Protein AF-A0A1C6CWY5-F1 (afdb_monomer)

Nearest PDB structures (foldseek):
  4pu8-assembly1_B  TM=8.562E-01  e=1.430E-01  Shewanella oneidensis MR-1
  4pu7-assembly1_B  TM=8.525E-01  e=1.517E-01  Shewanella oneidensis MR-1
  4pu4-assembly1_D  TM=8.575E-01  e=2.042E-01  Shewanella oneidensis MR-1
  4pu8-assembly1_A  TM=8.632E-01  e=2.167E-01  Shewanella oneidensis MR-1
  4pu4-assembly1_C  TM=8.613E-01  e=4.687E-01  Shewanella oneidensis MR-1

Foldseek 3Di:
DQDPCPVVLVVLVVLCVVVVHDLVNLCVQLVHDSVVVVCVSVSVDDDPVSSVSSCVSSVHDD

Mean predicted aligned error: 3.96 Å

Secondary structure (DSSP, 8-state):
---TTHHHHHHHHHHHHHHT--HHHHHHHH---HHHHHHHHTTS---HHHHHHHHHHHT---

Structure (mmCIF, N/CA/C/O backbone):
data_AF-A0A1C6CWY5-F1
#
_entry.id   AF-A0A1C6CWY5-F1
#
loop_
_atom_site.group_PDB
_atom_site.id
_atom_site.type_symbol
_atom_site.label_atom_id
_atom_site.label_alt_id
_atom_site.label_comp_id
_atom_site.label_asym_id
_atom_site.label_entity_id
_atom_site.label_seq_id
_atom_site.pdbx_PDB_ins_code
_atom_site.Cartn_x
_atom_site.Cartn_y
_atom_site.Cartn_z
_atom_site.occupancy
_atom_site.B_iso_or_equiv
_atom_site.auth_seq_id
_atom_site.auth_comp_id
_atom_site.auth_asym_id
_atom_site.auth_atom_id
_atom_site.pdbx_PDB_model_num
ATOM 1 N N . MET A 1 1 ? 18.176 2.420 -14.058 1.00 50.91 1 MET A N 1
ATOM 2 C CA . MET A 1 1 ? 17.192 1.342 -13.805 1.00 50.91 1 MET A CA 1
ATOM 3 C C . MET A 1 1 ? 16.436 1.709 -12.526 1.00 50.91 1 MET A C 1
ATOM 5 O O . MET A 1 1 ? 17.093 2.258 -11.652 1.00 50.91 1 MET A O 1
ATOM 9 N N . ILE A 1 2 ? 15.119 1.460 -12.417 1.00 51.41 2 ILE A N 1
ATOM 10 C CA . ILE A 1 2 ? 14.226 1.794 -11.268 1.00 51.41 2 ILE A CA 1
ATOM 11 C C . ILE A 1 2 ? 13.626 3.229 -11.272 1.00 51.41 2 ILE A C 1
ATOM 13 O O . ILE A 1 2 ? 13.870 4.019 -10.361 1.00 51.41 2 ILE A O 1
ATOM 17 N N . ILE A 1 3 ? 12.849 3.625 -12.294 1.00 55.50 3 ILE A N 1
ATOM 18 C CA . ILE A 1 3 ? 12.148 4.942 -12.283 1.00 55.50 3 ILE A CA 1
ATOM 19 C C . ILE A 1 3 ? 10.655 4.850 -12.655 1.00 55.50 3 ILE A C 1
ATOM 21 O O . ILE A 1 3 ? 9.898 5.743 -12.282 1.00 55.50 3 ILE A O 1
ATOM 25 N N . ILE A 1 4 ? 10.192 3.765 -13.290 1.00 67.12 4 ILE A N 1
ATOM 26 C CA . ILE A 1 4 ? 8.863 3.717 -13.937 1.00 67.12 4 ILE A CA 1
ATOM 27 C C . ILE A 1 4 ? 7.716 3.988 -12.945 1.00 67.12 4 ILE A C 1
ATOM 29 O O . ILE A 1 4 ? 6.775 4.698 -13.276 1.00 67.12 4 ILE A O 1
ATOM 33 N N . TYR A 1 5 ? 7.830 3.521 -11.698 1.00 75.94 5 TYR A N 1
ATOM 34 C CA . TYR A 1 5 ? 6.766 3.648 -10.694 1.00 75.94 5 TYR A CA 1
ATOM 35 C C . TYR A 1 5 ? 7.003 4.725 -9.634 1.00 75.94 5 TYR A C 1
ATOM 37 O O . TYR A 1 5 ? 6.251 4.780 -8.666 1.00 75.94 5 TYR A O 1
ATOM 45 N N . LYS A 1 6 ? 8.020 5.589 -9.756 1.00 83.25 6 LYS A N 1
ATOM 46 C CA . LYS A 1 6 ? 8.324 6.568 -8.689 1.00 83.25 6 LYS A CA 1
ATOM 47 C C . LYS A 1 6 ? 7.141 7.491 -8.379 1.00 83.25 6 LYS A C 1
ATOM 49 O O . LYS A 1 6 ? 6.840 7.715 -7.209 1.00 83.25 6 LYS A O 1
ATOM 54 N N . LEU A 1 7 ? 6.477 7.996 -9.420 1.00 86.62 7 LEU A N 1
ATOM 55 C CA . LEU A 1 7 ? 5.300 8.857 -9.283 1.00 86.62 7 LEU A CA 1
ATOM 56 C C . LEU A 1 7 ? 4.107 8.079 -8.718 1.00 86.62 7 LEU A C 1
ATOM 58 O O . LEU A 1 7 ? 3.471 8.537 -7.774 1.00 86.62 7 LEU A O 1
ATOM 62 N N . PHE A 1 8 ? 3.881 6.860 -9.211 1.00 88.62 8 PHE A N 1
ATOM 63 C CA . PHE A 1 8 ? 2.825 5.982 -8.712 1.00 88.62 8 PHE A CA 1
ATOM 64 C C . PHE A 1 8 ? 3.004 5.646 -7.224 1.00 88.62 8 PHE A C 1
ATOM 66 O O . PHE A 1 8 ? 2.081 5.797 -6.435 1.00 88.62 8 PHE A O 1
ATOM 73 N N . ILE A 1 9 ? 4.212 5.268 -6.798 1.00 90.31 9 ILE A N 1
ATOM 74 C CA . ILE A 1 9 ? 4.535 4.982 -5.391 1.00 90.31 9 ILE A CA 1
ATOM 75 C C . ILE A 1 9 ? 4.302 6.218 -4.513 1.00 90.31 9 ILE A C 1
ATOM 77 O O . ILE A 1 9 ? 3.825 6.087 -3.384 1.00 90.31 9 ILE A O 1
ATOM 81 N N . ALA A 1 10 ? 4.634 7.416 -5.005 1.00 90.75 10 ALA A N 1
ATOM 82 C CA . ALA A 1 10 ? 4.368 8.655 -4.281 1.00 90.75 10 ALA A CA 1
ATOM 83 C C . ALA A 1 10 ? 2.859 8.889 -4.101 1.00 90.75 10 ALA A C 1
ATOM 85 O O . ALA A 1 10 ? 2.426 9.200 -2.990 1.00 90.75 10 ALA A O 1
ATOM 86 N N . GLU A 1 11 ? 2.060 8.660 -5.145 1.00 91.94 11 GLU A N 1
ATOM 87 C CA . GLU A 1 11 ? 0.601 8.769 -5.059 1.00 91.94 11 GLU A CA 1
ATOM 88 C C . GLU A 1 11 ? 0.012 7.707 -4.121 1.00 91.94 11 GLU A C 1
ATOM 90 O O . GLU A 1 11 ? -0.785 8.036 -3.246 1.00 91.94 11 GLU A O 1
ATOM 95 N N . VAL A 1 12 ? 0.487 6.459 -4.184 1.00 92.38 12 VAL A N 1
ATOM 96 C CA . VAL A 1 12 ? 0.096 5.402 -3.237 1.00 92.38 12 VAL A CA 1
ATOM 97 C C . VAL A 1 12 ? 0.378 5.836 -1.796 1.00 92.38 12 VAL A C 1
ATOM 99 O O . VAL A 1 12 ? -0.506 5.747 -0.947 1.00 92.38 12 VAL A O 1
ATOM 102 N N . LYS A 1 13 ? 1.573 6.365 -1.497 1.00 92.75 13 LYS A N 1
ATOM 103 C CA . LYS A 1 13 ? 1.906 6.858 -0.146 1.00 92.75 13 LYS A CA 1
ATOM 104 C C . LYS A 1 13 ? 0.992 7.997 0.299 1.00 92.75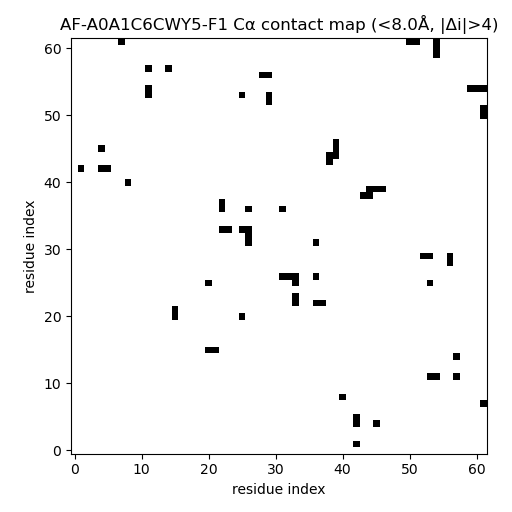 13 LYS A C 1
ATOM 106 O O . LYS A 1 13 ? 0.573 8.022 1.456 1.00 92.75 13 LYS A O 1
ATOM 111 N N . LYS A 1 14 ? 0.663 8.920 -0.604 1.00 93.50 14 LYS A N 1
ATOM 112 C CA . LYS A 1 14 ? -0.265 10.021 -0.332 1.00 93.50 14 LYS A CA 1
ATOM 113 C C . LYS A 1 14 ? -1.661 9.497 0.009 1.00 93.50 14 LYS A C 1
ATOM 115 O O . LYS A 1 14 ? -2.219 9.903 1.024 1.00 93.50 14 LYS A O 1
ATOM 120 N N . GLN A 1 15 ? -2.190 8.553 -0.769 1.00 93.19 15 GLN A N 1
ATOM 121 C CA . GLN A 1 15 ? -3.497 7.941 -0.511 1.00 93.19 15 GLN A CA 1
ATOM 122 C C . GLN A 1 15 ? -3.535 7.160 0.801 1.00 93.19 15 GLN A C 1
ATOM 124 O O . GLN A 1 15 ? -4.507 7.260 1.549 1.00 93.19 15 GLN A O 1
ATOM 129 N N . LEU A 1 16 ? -2.469 6.420 1.116 1.00 93.88 16 LEU A N 1
ATOM 130 C CA . LEU A 1 16 ? -2.348 5.734 2.401 1.00 93.88 16 LEU A CA 1
ATOM 131 C C . LEU A 1 16 ? -2.372 6.731 3.565 1.00 93.88 16 LEU A C 1
ATOM 133 O O . LEU A 1 16 ? -3.094 6.508 4.532 1.00 93.88 16 LEU A O 1
ATOM 137 N N . SER A 1 17 ? -1.654 7.852 3.443 1.00 94.50 17 SER A N 1
ATOM 138 C CA . SER A 1 17 ? -1.646 8.918 4.452 1.00 94.50 17 SER A CA 1
ATOM 139 C C . SER A 1 17 ? -3.035 9.536 4.655 1.00 94.50 17 SER A C 1
ATOM 141 O O . SER A 1 17 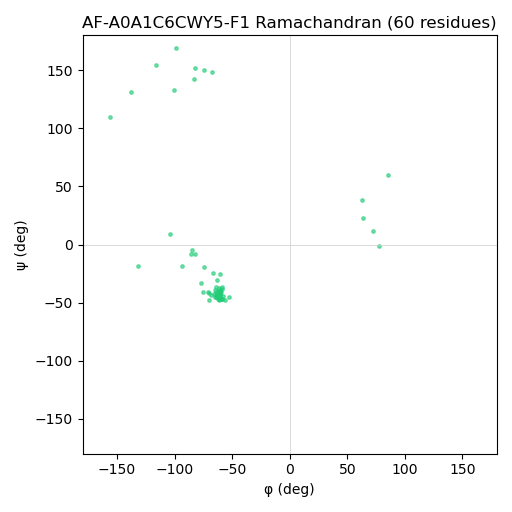? -3.506 9.620 5.786 1.00 94.50 17 SER A O 1
ATOM 143 N N . ILE A 1 18 ? -3.735 9.882 3.567 1.00 94.44 18 ILE A N 1
ATOM 144 C CA . ILE A 1 18 ? -5.095 10.455 3.610 1.00 94.44 18 ILE A CA 1
ATOM 145 C C . ILE A 1 18 ? -6.081 9.496 4.289 1.00 94.44 18 ILE A C 1
ATOM 147 O O . ILE A 1 18 ? -6.921 9.920 5.077 1.00 94.44 18 ILE A O 1
ATOM 151 N N . ARG A 1 19 ? -5.978 8.196 3.995 1.00 91.88 19 ARG A N 1
ATOM 152 C CA . ARG A 1 19 ? -6.864 7.158 4.543 1.00 91.88 19 ARG A CA 1
ATOM 153 C C . ARG A 1 19 ? -6.453 6.680 5.940 1.00 91.88 19 ARG A C 1
ATOM 155 O O . ARG A 1 19 ? -7.177 5.890 6.539 1.00 91.88 19 ARG A O 1
ATOM 162 N N . GLY A 1 20 ? -5.287 7.095 6.441 1.00 94.25 20 GLY A N 1
ATOM 163 C CA . GLY A 1 20 ? -4.692 6.555 7.667 1.00 94.25 20 GLY A CA 1
ATOM 164 C C . GLY A 1 20 ? -4.319 5.069 7.570 1.00 94.25 20 GLY A C 1
ATOM 165 O O . GLY A 1 20 ? -4.247 4.383 8.588 1.00 94.25 20 GLY A O 1
ATOM 166 N N . TRP A 1 21 ? -4.117 4.550 6.356 1.00 94.81 21 TRP A N 1
ATOM 167 C CA . TRP A 1 21 ? -3.813 3.141 6.109 1.00 94.81 21 TRP A CA 1
ATOM 168 C C . TRP A 1 21 ? -2.330 2.840 6.297 1.00 94.81 21 TRP A C 1
ATOM 170 O O . TRP A 1 21 ? -1.455 3.603 5.885 1.00 94.81 21 TRP A O 1
ATOM 180 N N . LYS A 1 22 ? -2.041 1.661 6.849 1.00 93.81 22 LYS A N 1
ATOM 181 C CA . LYS A 1 22 ? -0.694 1.081 6.876 1.00 93.81 22 LYS A CA 1
ATOM 182 C C . LYS A 1 22 ? -0.538 0.056 5.752 1.00 93.81 22 LYS A C 1
ATOM 184 O O . LYS A 1 22 ? -1.512 -0.396 5.151 1.00 93.81 22 LYS A O 1
ATOM 189 N N . TYR A 1 23 ? 0.692 -0.397 5.502 1.00 93.06 23 TYR A N 1
ATOM 190 C CA . TYR A 1 23 ? 0.931 -1.487 4.543 1.00 93.06 23 TYR A CA 1
ATOM 191 C C . TYR A 1 23 ? 0.222 -2.793 4.927 1.00 93.06 23 TYR A C 1
ATOM 193 O O . TYR A 1 23 ? -0.120 -3.574 4.047 1.00 93.06 23 TYR A O 1
ATOM 201 N N . ALA A 1 24 ? -0.066 -3.006 6.215 1.00 93.19 24 ALA A N 1
ATOM 202 C CA . ALA A 1 24 ? -0.900 -4.116 6.675 1.00 93.19 24 ALA A CA 1
ATOM 203 C C . ALA A 1 24 ? -2.351 -4.017 6.169 1.00 93.19 24 ALA A C 1
ATOM 205 O O . ALA A 1 24 ? -2.948 -5.032 5.820 1.00 93.19 24 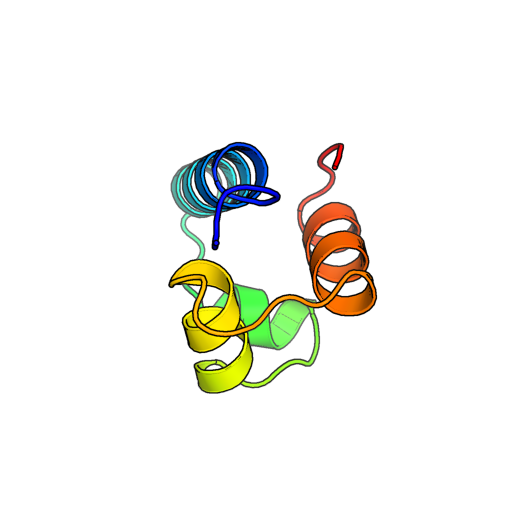ALA A O 1
ATOM 206 N N . ASP A 1 25 ? -2.913 -2.812 6.084 1.00 93.94 25 ASP A N 1
ATOM 207 C CA . ASP A 1 25 ? -4.270 -2.596 5.572 1.00 93.94 25 ASP A CA 1
ATOM 208 C C . ASP A 1 25 ? -4.297 -2.727 4.049 1.00 93.94 25 ASP A C 1
ATOM 210 O O . ASP A 1 25 ? -5.160 -3.407 3.495 1.00 93.94 25 ASP A O 1
ATOM 214 N N . LEU A 1 26 ? -3.279 -2.181 3.375 1.00 92.69 26 LEU A N 1
ATOM 215 C CA . LEU A 1 26 ? -3.102 -2.372 1.936 1.00 92.69 26 LEU A CA 1
ATOM 216 C C . LEU A 1 26 ? -2.906 -3.857 1.581 1.00 92.69 26 LEU A C 1
ATOM 218 O O . LEU A 1 26 ? -3.436 -4.327 0.578 1.00 92.69 26 LEU A O 1
ATOM 222 N N . SER A 1 27 ? -2.198 -4.612 2.423 1.00 94.56 27 SER A N 1
ATOM 223 C CA . SER A 1 27 ? -2.037 -6.066 2.310 1.00 94.56 27 SER A CA 1
ATOM 224 C C . SER A 1 27 ? -3.375 -6.795 2.394 1.00 94.56 27 SER A C 1
ATOM 226 O O . SER A 1 27 ? -3.677 -7.606 1.522 1.00 94.56 27 SER A O 1
ATOM 228 N N . LYS A 1 28 ? -4.226 -6.453 3.367 1.00 94.06 28 LYS A N 1
ATOM 229 C CA . LYS A 1 28 ? -5.578 -7.024 3.478 1.00 94.06 28 LYS A CA 1
ATOM 230 C C . LYS A 1 28 ? -6.454 -6.693 2.272 1.00 94.06 28 LYS A C 1
ATOM 232 O O . LYS A 1 28 ? -7.200 -7.550 1.816 1.00 94.06 28 LYS A O 1
ATOM 237 N N . ALA A 1 29 ? -6.364 -5.468 1.760 1.00 92.75 29 ALA A N 1
ATOM 238 C CA . ALA A 1 29 ? -7.211 -5.009 0.666 1.00 92.75 29 ALA A CA 1
ATOM 239 C C . ALA A 1 29 ? -6.777 -5.551 -0.708 1.00 92.75 29 ALA A C 1
ATOM 241 O O . ALA A 1 29 ? -7.616 -5.799 -1.566 1.00 92.75 29 ALA A O 1
ATOM 242 N N . THR A 1 30 ? -5.474 -5.752 -0.919 1.00 91.81 30 THR A N 1
ATOM 243 C CA . THR A 1 30 ? -4.922 -6.269 -2.187 1.00 91.81 30 THR A CA 1
ATOM 244 C C . THR A 1 30 ? -4.736 -7.788 -2.197 1.00 91.81 30 THR A C 1
ATOM 246 O O . THR A 1 30 ? -4.577 -8.380 -3.261 1.00 91.81 30 THR A O 1
ATOM 249 N N . GLY A 1 31 ? -4.713 -8.430 -1.026 1.00 93.06 31 GLY A N 1
ATOM 250 C CA . GLY A 1 31 ? -4.406 -9.853 -0.869 1.00 93.06 31 GLY A CA 1
ATOM 251 C C . GLY A 1 31 ? -2.914 -10.198 -0.968 1.00 93.06 31 GLY A C 1
ATOM 252 O O . GLY A 1 31 ? -2.545 -11.360 -0.799 1.00 93.06 31 GLY A O 1
ATOM 253 N N . TYR A 1 32 ? -2.033 -9.221 -1.215 1.00 93.56 32 TYR A N 1
ATOM 254 C CA . TYR A 1 32 ? -0.584 -9.439 -1.219 1.00 93.56 32 TYR A CA 1
ATOM 255 C C . TYR A 1 32 ? -0.007 -9.401 0.190 1.00 93.56 32 TYR A C 1
ATOM 257 O O . TYR A 1 32 ? -0.503 -8.689 1.057 1.00 93.56 32 TYR A O 1
ATOM 265 N N . THR A 1 33 ? 1.096 -10.113 0.421 1.00 93.75 33 THR A N 1
ATOM 266 C CA . THR A 1 33 ? 1.818 -10.026 1.696 1.00 93.75 33 THR A CA 1
ATOM 267 C C . THR A 1 33 ? 2.459 -8.649 1.872 1.00 93.75 33 THR A C 1
ATOM 269 O O . THR A 1 33 ? 2.901 -8.030 0.901 1.00 93.75 33 THR A O 1
ATOM 272 N N . VAL A 1 34 ? 2.573 -8.191 3.124 1.00 94.25 34 VAL A N 1
ATOM 273 C CA . VAL A 1 34 ? 3.214 -6.907 3.463 1.00 94.25 34 VAL A CA 1
ATOM 274 C C . VAL A 1 34 ? 4.614 -6.802 2.852 1.00 94.25 34 VAL A C 1
ATOM 276 O O . VAL A 1 34 ? 4.906 -5.810 2.195 1.00 94.25 34 VAL A O 1
ATOM 279 N N . GLY A 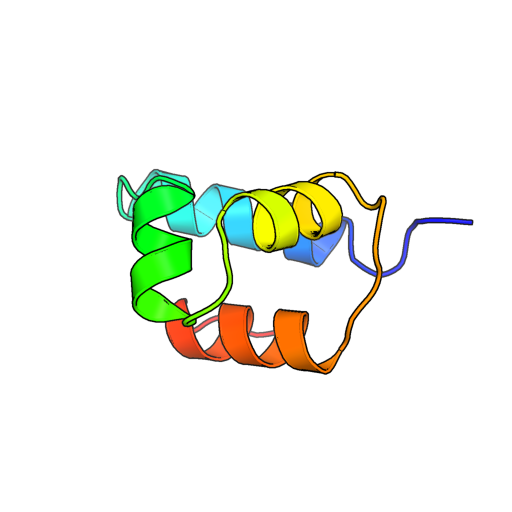1 35 ? 5.433 -7.855 2.949 1.00 93.75 35 GLY A N 1
ATOM 280 C CA . GLY A 1 35 ? 6.780 -7.855 2.365 1.00 93.75 35 GLY A CA 1
ATOM 281 C C . GLY A 1 35 ? 6.794 -7.717 0.835 1.00 93.75 35 GLY A C 1
ATOM 282 O O . GLY A 1 35 ? 7.702 -7.108 0.274 1.00 93.75 35 GLY A O 1
ATOM 283 N N . THR A 1 36 ? 5.766 -8.221 0.142 1.00 91.06 36 THR A N 1
ATOM 284 C CA . THR A 1 36 ? 5.639 -8.049 -1.318 1.00 91.06 36 THR A CA 1
ATOM 285 C C . THR A 1 36 ? 5.307 -6.601 -1.673 1.00 91.06 36 THR A C 1
ATOM 287 O O . THR A 1 36 ? 5.879 -6.053 -2.617 1.00 91.06 36 THR A O 1
ATOM 290 N N . ILE A 1 37 ? 4.425 -5.971 -0.895 1.00 92.12 37 ILE A N 1
ATOM 291 C CA . ILE A 1 37 ? 4.085 -4.553 -1.037 1.00 92.12 37 ILE A CA 1
ATOM 292 C C . ILE A 1 37 ? 5.306 -3.688 -0.728 1.00 92.12 37 ILE A C 1
ATOM 294 O O . ILE A 1 37 ? 5.617 -2.791 -1.500 1.00 92.12 37 ILE A O 1
ATOM 298 N N . GLU A 1 38 ? 6.040 -3.969 0.347 1.00 91.75 38 GLU A N 1
ATOM 299 C CA . GLU A 1 38 ? 7.259 -3.233 0.698 1.00 91.75 38 GLU A CA 1
ATOM 300 C C . GLU A 1 38 ? 8.323 -3.337 -0.394 1.00 91.75 38 GLU A C 1
ATOM 302 O O . GLU A 1 38 ? 8.881 -2.318 -0.797 1.00 91.75 38 GLU A O 1
ATOM 307 N N . ALA A 1 39 ? 8.552 -4.531 -0.948 1.00 90.19 39 ALA A N 1
ATOM 308 C CA . ALA A 1 39 ? 9.482 -4.714 -2.061 1.00 90.19 39 ALA A CA 1
ATOM 309 C C . ALA A 1 39 ? 9.090 -3.876 -3.294 1.00 90.19 39 ALA A C 1
ATOM 311 O O . ALA A 1 39 ? 9.961 -3.310 -3.956 1.00 90.19 39 ALA A O 1
ATOM 312 N N . PHE A 1 40 ? 7.793 -3.748 -3.584 1.00 89.44 40 PHE A N 1
ATOM 313 C CA . PHE A 1 40 ? 7.296 -2.881 -4.656 1.00 89.44 40 PHE A CA 1
ATOM 314 C C . PHE A 1 40 ? 7.448 -1.395 -4.328 1.00 89.44 40 PHE A C 1
ATOM 316 O O . PHE A 1 40 ? 7.985 -0.632 -5.125 1.00 89.44 40 PHE A O 1
ATOM 323 N N . MET A 1 41 ? 7.036 -0.987 -3.128 1.00 87.50 41 MET A N 1
ATOM 324 C CA . MET A 1 41 ? 7.086 0.401 -2.664 1.00 87.50 41 MET A CA 1
ATOM 325 C C . MET A 1 41 ? 8.520 0.922 -2.488 1.00 87.50 41 MET A C 1
ATOM 327 O O . MET A 1 41 ? 8.748 2.129 -2.575 1.00 87.50 41 MET A O 1
ATOM 331 N N . CYS A 1 42 ? 9.491 0.033 -2.265 1.00 87.25 42 CYS A N 1
ATOM 332 C CA . CYS A 1 42 ? 10.923 0.340 -2.261 1.00 87.25 42 CYS A CA 1
ATOM 333 C C . CYS A 1 42 ? 11.556 0.309 -3.663 1.00 87.25 42 CYS A C 1
ATOM 335 O O . CYS A 1 42 ? 12.733 0.633 -3.801 1.00 87.25 42 CYS A O 1
ATOM 337 N N . GLY A 1 43 ? 10.809 -0.077 -4.703 1.00 83.44 43 GLY A N 1
ATOM 338 C CA . GLY A 1 43 ? 11.318 -0.210 -6.071 1.00 83.44 43 GLY A CA 1
ATOM 339 C C . GLY A 1 43 ? 12.235 -1.418 -6.289 1.00 83.44 43 GLY A C 1
ATOM 340 O O . GLY A 1 43 ? 12.875 -1.512 -7.332 1.00 83.44 43 GLY A O 1
ATOM 341 N N . ALA A 1 44 ? 12.303 -2.350 -5.334 1.00 82.50 44 ALA A N 1
ATOM 342 C CA . ALA A 1 44 ? 13.078 -3.586 -5.457 1.00 82.50 44 ALA A CA 1
ATOM 343 C C . ALA A 1 44 ? 12.406 -4.608 -6.392 1.00 82.50 44 ALA A C 1
ATOM 345 O O . ALA A 1 44 ? 13.059 -5.527 -6.884 1.00 82.50 44 ALA A O 1
ATOM 346 N N . ARG A 1 45 ? 11.098 -4.457 -6.642 1.00 77.25 45 ARG A N 1
ATOM 347 C CA . ARG A 1 45 ? 10.320 -5.309 -7.544 1.00 77.25 45 ARG A CA 1
ATOM 348 C C . ARG A 1 45 ? 9.367 -4.476 -8.390 1.00 77.25 45 ARG A C 1
ATOM 350 O O . ARG A 1 45 ? 8.587 -3.701 -7.851 1.00 77.25 45 ARG A O 1
ATOM 357 N N . GLU A 1 46 ? 9.363 -4.708 -9.698 1.00 80.12 46 GLU A N 1
ATOM 358 C CA . GLU A 1 46 ? 8.376 -4.143 -10.619 1.00 80.12 46 GLU A CA 1
ATOM 359 C C . GLU A 1 46 ? 7.314 -5.200 -10.950 1.00 80.12 46 GLU A C 1
ATOM 361 O O . GLU A 1 46 ? 7.625 -6.365 -11.202 1.00 80.12 46 GLU A O 1
ATOM 36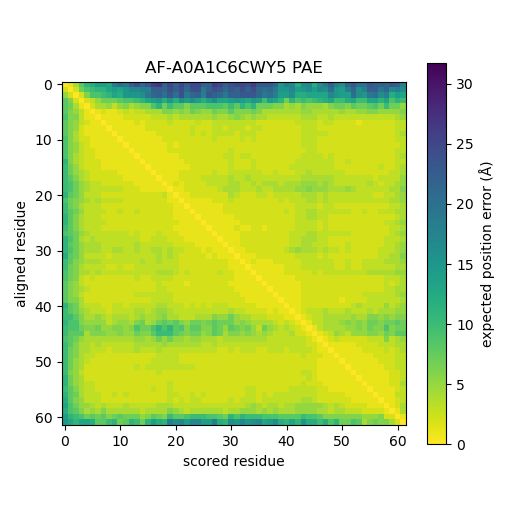6 N N . SER A 1 47 ? 6.038 -4.819 -10.891 1.00 85.31 47 SER A N 1
ATOM 367 C CA . SER A 1 47 ? 4.924 -5.712 -11.219 1.00 85.31 47 SER A CA 1
ATOM 368 C C . SER A 1 47 ? 3.707 -4.901 -11.630 1.00 85.31 47 SER A C 1
ATOM 370 O O . SER A 1 47 ? 3.057 -4.268 -10.797 1.00 85.31 47 SER A O 1
ATOM 372 N N . GLU A 1 48 ? 3.369 -4.964 -12.915 1.00 87.25 48 GLU A N 1
ATOM 373 C CA . GLU A 1 48 ? 2.192 -4.284 -13.460 1.00 87.25 48 GLU A CA 1
ATOM 374 C C . GLU A 1 48 ? 0.892 -4.760 -12.813 1.00 87.25 48 GLU A C 1
ATOM 376 O O . GLU A 1 48 ? 0.015 -3.961 -12.498 1.00 87.25 48 GLU A O 1
ATOM 381 N N . ARG A 1 49 ? 0.773 -6.073 -12.573 1.00 89.81 49 ARG A N 1
ATOM 3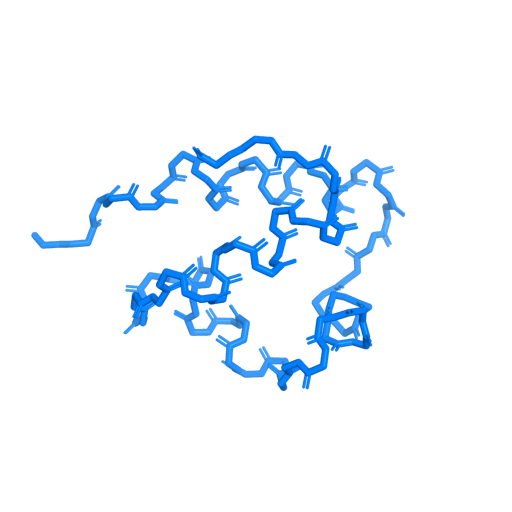82 C CA . ARG A 1 49 ? -0.409 -6.655 -11.924 1.00 89.81 49 ARG A CA 1
ATOM 383 C C . ARG A 1 49 ? -0.615 -6.083 -10.526 1.00 89.81 49 ARG A C 1
ATOM 385 O O . ARG A 1 49 ? -1.739 -5.757 -10.163 1.00 89.81 49 ARG A O 1
ATOM 392 N N . MET A 1 50 ? 0.469 -5.932 -9.768 1.00 89.38 50 MET A N 1
ATOM 393 C CA . MET A 1 50 ? 0.407 -5.361 -8.425 1.00 89.38 50 MET A CA 1
ATOM 394 C C . MET A 1 50 ? 0.097 -3.866 -8.471 1.00 89.38 50 MET A C 1
ATOM 396 O O . MET A 1 50 ? -0.743 -3.413 -7.702 1.00 89.38 50 MET A O 1
ATOM 400 N N . ALA A 1 51 ? 0.699 -3.121 -9.403 1.00 89.88 51 ALA A N 1
ATOM 401 C CA . ALA A 1 51 ? 0.386 -1.709 -9.599 1.00 89.88 51 ALA A CA 1
ATOM 402 C C . ALA A 1 51 ? -1.104 -1.502 -9.927 1.00 89.88 51 ALA A C 1
ATOM 404 O O . ALA A 1 51 ? -1.760 -0.698 -9.276 1.00 89.88 51 ALA A O 1
ATOM 405 N N . ASN A 1 52 ? -1.664 -2.290 -10.851 1.00 91.50 52 ASN A N 1
ATOM 406 C CA . ASN A 1 52 ? -3.087 -2.227 -11.204 1.00 91.50 52 ASN A CA 1
ATOM 407 C C . ASN A 1 52 ? -3.997 -2.596 -10.028 1.00 91.50 52 ASN A C 1
ATOM 409 O O . ASN A 1 52 ? -4.995 -1.925 -9.791 1.00 91.50 52 ASN A O 1
ATOM 413 N N . CYS A 1 53 ? -3.649 -3.638 -9.272 1.00 93.00 53 CYS A N 1
ATOM 414 C CA . CYS A 1 53 ? -4.423 -4.047 -8.102 1.00 93.00 53 CYS A CA 1
ATOM 415 C C . CYS A 1 53 ? -4.420 -2.960 -7.014 1.00 93.00 53 CYS A C 1
ATOM 417 O O . CYS A 1 53 ? -5.475 -2.604 -6.494 1.00 93.00 53 CYS A O 1
ATOM 419 N N . ILE A 1 54 ? -3.252 -2.378 -6.713 1.00 92.06 54 ILE A N 1
ATOM 420 C CA . ILE A 1 54 ? -3.122 -1.271 -5.755 1.00 92.06 54 ILE A CA 1
ATOM 421 C C . ILE A 1 54 ? -3.914 -0.050 -6.235 1.00 92.06 54 ILE A C 1
ATOM 423 O O . ILE A 1 54 ? -4.637 0.550 -5.442 1.00 92.06 54 ILE A O 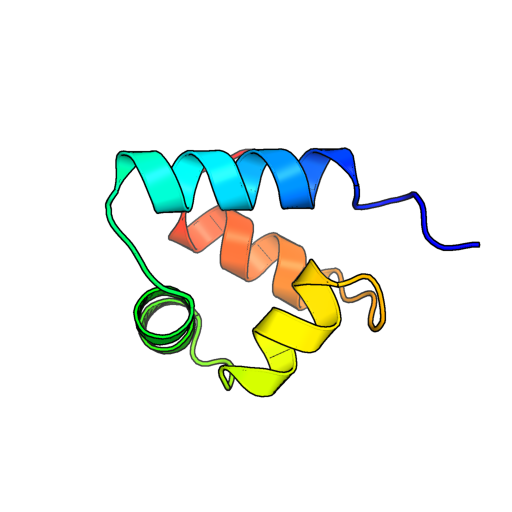1
ATOM 427 N N . ALA A 1 55 ? -3.813 0.292 -7.522 1.00 92.44 55 ALA A N 1
ATOM 428 C CA . ALA A 1 55 ? -4.545 1.401 -8.125 1.00 92.44 55 ALA A CA 1
ATOM 429 C C . ALA A 1 55 ? -6.062 1.218 -7.979 1.00 92.44 55 ALA A C 1
ATOM 431 O O . ALA A 1 55 ? -6.753 2.116 -7.507 1.00 92.44 55 ALA A O 1
ATOM 432 N N . GLN A 1 56 ? -6.566 0.018 -8.277 1.00 93.75 56 GLN A N 1
ATOM 433 C CA . GLN A 1 56 ? -7.981 -0.324 -8.145 1.00 93.75 56 GLN A CA 1
ATOM 434 C C . GLN A 1 56 ? -8.467 -0.248 -6.691 1.00 93.75 56 GLN A C 1
ATOM 436 O O . GLN A 1 56 ? -9.515 0.331 -6.420 1.00 93.75 56 GLN A O 1
ATOM 441 N N . VAL A 1 57 ? -7.699 -0.796 -5.745 1.00 93.38 57 VAL A N 1
ATOM 442 C CA . VAL A 1 57 ? -8.037 -0.784 -4.311 1.00 93.38 57 VAL A CA 1
ATOM 443 C C . VAL A 1 57 ? -8.044 0.635 -3.738 1.00 93.38 57 VAL A C 1
ATOM 445 O O . VAL A 1 57 ? -8.893 0.980 -2.914 1.00 93.38 57 VAL A O 1
ATOM 448 N N . LEU A 1 58 ? -7.095 1.467 -4.164 1.00 89.62 58 LEU A N 1
ATOM 449 C CA . LEU A 1 58 ? -6.985 2.854 -3.718 1.00 89.62 58 LEU A CA 1
ATOM 450 C C . LEU A 1 58 ? -7.858 3.817 -4.533 1.00 89.62 58 LEU A C 1
ATOM 452 O O . LEU A 1 58 ? -8.005 4.968 -4.125 1.00 89.62 58 LEU A O 1
ATOM 456 N N . GLY A 1 59 ? -8.473 3.353 -5.624 1.00 90.12 59 GLY A N 1
ATOM 457 C CA . GLY A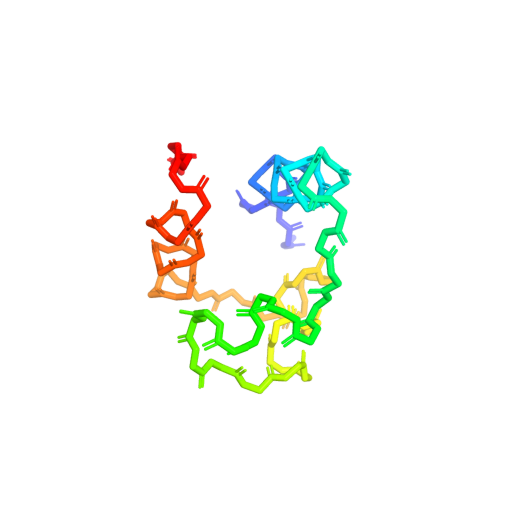 1 59 ? -9.306 4.164 -6.511 1.00 90.12 59 GLY A CA 1
ATOM 458 C C . GLY A 1 59 ? -8.531 5.292 -7.196 1.00 90.12 59 GLY A C 1
ATOM 459 O O . GLY A 1 59 ? -9.0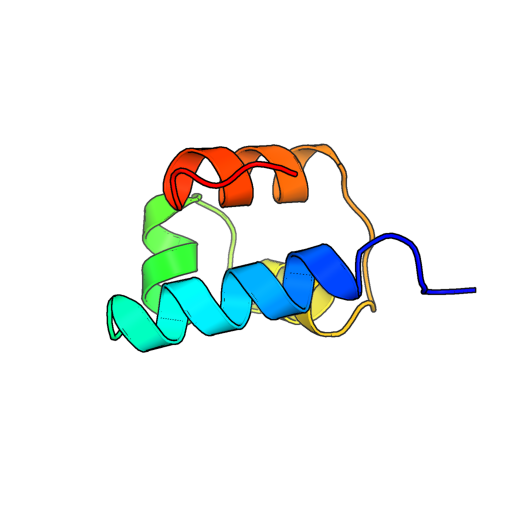54 6.396 -7.303 1.00 90.12 59 GLY A O 1
ATOM 460 N N . ILE A 1 60 ? -7.283 5.036 -7.596 1.00 86.50 60 ILE A N 1
ATOM 461 C CA . ILE A 1 60 ? -6.404 6.010 -8.262 1.00 86.50 60 ILE A CA 1
ATOM 462 C C . ILE A 1 60 ? -6.053 5.571 -9.682 1.00 86.50 60 ILE A C 1
ATOM 464 O O . ILE A 1 60 ? -6.037 4.378 -9.980 1.00 86.50 60 ILE A O 1
ATOM 468 N N . GLU A 1 61 ? -5.742 6.536 -10.547 1.00 77.81 61 GLU A N 1
ATOM 469 C CA . GLU A 1 61 ? -5.154 6.267 -11.864 1.00 77.81 61 GLU A CA 1
ATOM 470 C C . GLU A 1 61 ? -3.674 5.871 -11.737 1.00 77.81 61 GLU A C 1
ATOM 472 O O . GLU A 1 61 ? -2.986 6.270 -10.791 1.00 77.81 61 GLU A O 1
ATOM 477 N N . ARG A 1 62 ? -3.206 5.042 -12.678 1.00 67.12 62 ARG A N 1
ATOM 478 C CA . ARG A 1 62 ? -1.847 4.489 -12.718 1.00 67.12 62 ARG A CA 1
ATOM 479 C C . ARG A 1 62 ? -1.028 5.122 -13.835 1.00 67.12 62 ARG A C 1
ATOM 481 O O . ARG A 1 62 ? -1.536 5.145 -14.975 1.00 67.12 62 ARG A O 1
#

Radius of gyration: 10.44 Å; Cα contacts (8 Å, |Δi|>4): 38; chains: 1; bounding box: 26×20×22 Å

Solvent-accessible surface area (backbone atoms only — not comparable to full-atom values): 3745 Å² total; per-residue (Å²): 137,84,61,92,52,55,66,55,46,51,50,51,52,50,52,27,60,76,68,72,48,50,61,67,51,53,18,68,72,61,72,46,55,49,70,59,51,48,35,38,69,70,57,77,42,90,52,69,70,58,51,52,44,50,22,63,73,70,73,48,89,126

Sequence (62 aa):
MIIIYKLFIAEVKKQLSIRGWKYADLSKATGYTVGTIEAFMCGARESERMANCIAQVLGIER

pLDDT: mean 87.71, std 9.93, range [50.91, 94.81]